Protein AF-A0A520FSJ0-F1 (afdb_monomer_lite)

Sequence (57 aa):
AELFAHSVKPEFVYRHRWQPHDLVFWDNRSVMHLAAGTPDALRRKLYRTTVQGDVPF

Secondary structure (DSSP, 8-state):
-HHHHHHT-GGG-------TT------TTS---------TTS---------------

Structure (mmCIF, N/CA/C/O backbone):
data_AF-A0A520FSJ0-F1
#
_entry.id   AF-A0A520FSJ0-F1
#
loop_
_atom_site.group_PDB
_atom_site.id
_atom_site.type_symbol
_atom_site.label_atom_id
_atom_site.label_alt_id
_atom_site.label_comp_id
_atom_site.label_asym_id
_atom_site.label_entity_id
_atom_site.label_seq_id
_atom_site.pdbx_PDB_ins_code
_atom_site.Cartn_x
_atom_site.Cartn_y
_atom_site.Cartn_z
_atom_site.occupancy
_atom_site.B_iso_or_equiv
_atom_site.auth_seq_id
_atom_site.auth_comp_id
_atom_site.auth_asym_id
_atom_site.auth_atom_id
_atom_site.pdbx_PDB_model_num
ATOM 1 N N . ALA A 1 1 ? 19.820 -7.444 -1.662 1.00 81.88 1 ALA A N 1
ATOM 2 C CA . ALA A 1 1 ? 19.613 -6.597 -0.465 1.00 81.88 1 ALA A CA 1
ATOM 3 C C . ALA A 1 1 ? 19.488 -5.117 -0.832 1.00 81.88 1 ALA A C 1
ATOM 5 O O . ALA A 1 1 ? 18.587 -4.461 -0.329 1.00 81.88 1 ALA A O 1
ATOM 6 N N . GLU A 1 2 ? 20.327 -4.612 -1.741 1.00 95.81 2 GLU A N 1
ATOM 7 C CA . GLU A 1 2 ? 20.339 -3.201 -2.159 1.00 95.81 2 GLU A CA 1
ATOM 8 C C . GLU A 1 2 ? 18.994 -2.680 -2.693 1.00 95.81 2 GLU A C 1
ATOM 10 O O . GLU A 1 2 ? 18.522 -1.657 -2.213 1.00 95.81 2 GLU A O 1
ATOM 15 N N . LEU A 1 3 ? 18.324 -3.404 -3.602 1.00 97.06 3 LEU A N 1
ATOM 16 C CA . LEU A 1 3 ? 17.020 -2.980 -4.143 1.00 97.06 3 LEU A CA 1
ATOM 17 C C . LEU A 1 3 ? 15.936 -2.863 -3.064 1.00 97.06 3 LEU A C 1
ATOM 19 O O . LEU A 1 3 ? 15.175 -1.900 -3.056 1.00 97.06 3 LEU A O 1
ATOM 23 N N . PHE A 1 4 ? 15.899 -3.801 -2.114 1.00 95.88 4 PHE A N 1
ATOM 24 C CA . PHE A 1 4 ? 14.962 -3.730 -0.993 1.00 95.88 4 PHE A CA 1
ATOM 25 C C . PHE A 1 4 ? 15.250 -2.514 -0.111 1.00 95.88 4 PHE A C 1
ATOM 27 O O . PHE A 1 4 ? 14.330 -1.757 0.184 1.00 95.88 4 PHE A O 1
ATOM 34 N N . ALA A 1 5 ? 16.519 -2.278 0.238 1.00 97.50 5 ALA A N 1
ATOM 35 C CA . ALA A 1 5 ? 16.928 -1.106 1.011 1.00 97.50 5 ALA A CA 1
ATOM 36 C C . ALA A 1 5 ? 16.623 0.214 0.278 1.00 97.50 5 ALA A C 1
ATOM 38 O O . ALA A 1 5 ? 16.156 1.168 0.893 1.00 97.50 5 ALA A O 1
ATOM 39 N N . HIS A 1 6 ? 16.829 0.260 -1.041 1.00 97.19 6 HIS A N 1
ATOM 40 C CA . HIS A 1 6 ? 16.487 1.410 -1.874 1.00 97.19 6 HIS A CA 1
ATOM 41 C C . HIS A 1 6 ? 14.976 1.664 -1.907 1.00 97.19 6 HIS A C 1
ATOM 43 O O . HIS A 1 6 ? 14.539 2.803 -1.784 1.00 97.19 6 HIS A O 1
ATOM 49 N N . SER A 1 7 ? 14.171 0.608 -2.039 1.00 96.56 7 SER A N 1
ATOM 50 C CA . SER A 1 7 ? 12.720 0.727 -2.208 1.00 96.56 7 SER A CA 1
ATOM 51 C C . SER A 1 7 ? 11.968 1.266 -0.989 1.00 96.56 7 SER A C 1
ATOM 53 O O . SER A 1 7 ? 10.833 1.713 -1.119 1.00 96.56 7 SER A O 1
ATOM 55 N N . VAL A 1 8 ? 12.593 1.228 0.192 1.00 96.12 8 VAL A N 1
ATOM 56 C CA . VAL A 1 8 ? 11.996 1.678 1.461 1.00 96.12 8 VAL A CA 1
ATOM 57 C C . VAL A 1 8 ? 12.574 3.005 1.955 1.00 96.12 8 VAL A C 1
ATOM 59 O O . VAL A 1 8 ? 12.334 3.389 3.101 1.00 96.12 8 VAL A O 1
ATOM 62 N N . LYS A 1 9 ? 13.353 3.707 1.120 1.00 98.00 9 LYS A N 1
ATOM 63 C CA . LYS A 1 9 ? 13.895 5.021 1.470 1.00 98.00 9 LYS A CA 1
ATOM 64 C C . LYS A 1 9 ? 12.764 6.019 1.781 1.00 98.00 9 LYS A C 1
ATOM 66 O O . LYS A 1 9 ? 11.754 6.007 1.074 1.00 98.00 9 LYS A O 1
ATOM 71 N N . PRO A 1 10 ? 12.904 6.886 2.803 1.00 97.75 10 PRO A N 1
ATOM 72 C CA . PRO A 1 10 ? 11.821 7.760 3.264 1.00 97.75 10 PRO A CA 1
ATOM 73 C C . PRO A 1 10 ? 11.197 8.647 2.180 1.00 97.75 10 PRO A C 1
ATOM 75 O O . PRO A 1 10 ? 9.992 8.876 2.211 1.00 97.75 10 PRO A O 1
ATOM 78 N N . GLU A 1 11 ? 11.983 9.107 1.206 1.00 98.00 11 GLU A N 1
ATOM 79 C CA . GLU A 1 11 ? 11.518 9.933 0.087 1.00 98.00 11 GLU A CA 1
ATOM 80 C C . GLU A 1 11 ? 10.532 9.221 -0.856 1.00 98.00 11 GLU A C 1
ATOM 82 O O . GLU A 1 11 ? 9.786 9.887 -1.570 1.00 98.00 11 GLU A O 1
ATOM 87 N N . PHE A 1 12 ? 10.482 7.886 -0.839 1.00 97.88 12 PHE A N 1
ATOM 88 C CA . PHE A 1 12 ? 9.539 7.086 -1.629 1.00 97.88 12 PHE A CA 1
ATOM 89 C C . PHE A 1 12 ? 8.318 6.628 -0.819 1.00 97.88 12 PHE A C 1
ATOM 91 O O . PHE A 1 12 ? 7.437 5.953 -1.352 1.00 97.88 12 PHE A O 1
ATOM 98 N N . VAL A 1 13 ? 8.247 6.968 0.474 1.00 97.50 13 VAL A N 1
ATOM 99 C CA . VAL A 1 13 ? 7.230 6.439 1.386 1.00 97.50 13 VAL A CA 1
ATOM 100 C C . VAL A 1 13 ? 6.138 7.466 1.651 1.00 97.50 13 VAL A C 1
ATOM 102 O O . VAL A 1 13 ? 6.313 8.435 2.388 1.00 97.50 13 VAL A O 1
ATOM 105 N N . TYR A 1 14 ? 4.941 7.165 1.160 1.00 97.31 14 TYR A N 1
ATOM 106 C CA . TYR A 1 14 ? 3.715 7.764 1.674 1.00 97.31 14 TYR A CA 1
ATOM 107 C C . TYR A 1 14 ? 3.185 6.949 2.866 1.00 97.31 14 TYR A C 1
ATOM 109 O O . TYR A 1 14 ? 2.968 5.740 2.758 1.00 97.31 14 TYR A O 1
ATOM 117 N N . ARG A 1 15 ? 2.938 7.602 4.014 1.00 96.25 15 ARG A N 1
ATOM 118 C CA . ARG A 1 15 ? 2.350 6.964 5.208 1.00 96.25 15 ARG A CA 1
ATOM 119 C C 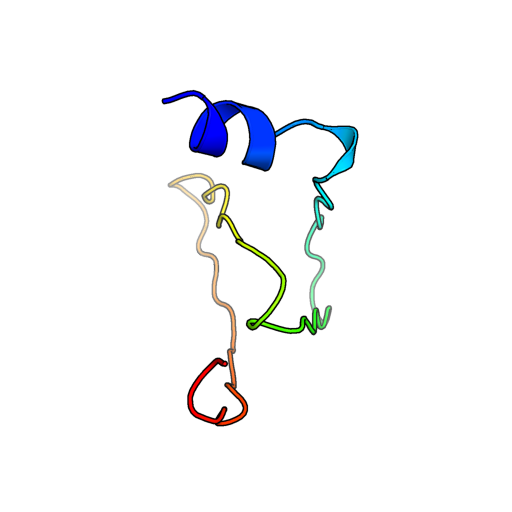. ARG A 1 15 ? 0.979 7.547 5.531 1.00 96.25 15 ARG A C 1
ATOM 121 O O . ARG A 1 15 ? 0.868 8.657 6.042 1.00 96.25 15 ARG A O 1
ATOM 128 N N . HIS A 1 16 ? -0.057 6.743 5.322 1.00 96.38 16 HIS A N 1
ATOM 129 C CA . HIS A 1 16 ? -1.431 7.121 5.634 1.00 96.38 16 HIS A CA 1
ATOM 130 C C . HIS A 1 16 ? -1.796 6.828 7.101 1.00 96.38 16 HIS A C 1
ATOM 132 O O . HIS A 1 16 ? -1.583 5.716 7.597 1.00 96.38 16 HIS A O 1
ATOM 138 N N . ARG A 1 17 ? -2.375 7.816 7.795 1.00 94.19 17 ARG A N 1
ATOM 139 C CA . ARG A 1 17 ? -2.965 7.660 9.134 1.00 94.19 17 ARG A CA 1
ATOM 140 C C . ARG A 1 17 ? -4.482 7.553 9.000 1.00 94.19 17 ARG A C 1
ATOM 142 O O . ARG A 1 17 ? -5.156 8.573 8.982 1.00 94.19 17 ARG A O 1
ATOM 149 N N . TRP A 1 18 ? -4.975 6.321 8.934 1.00 94.56 18 TRP A N 1
ATOM 150 C CA . TRP A 1 18 ? -6.395 6.017 8.745 1.00 94.56 18 TRP A CA 1
ATOM 151 C C . TRP A 1 18 ? -7.304 6.727 9.748 1.00 94.56 18 TRP A C 1
ATOM 153 O O . TRP A 1 18 ? -7.082 6.626 10.957 1.00 94.56 18 TRP A O 1
ATOM 163 N N . GLN A 1 19 ? -8.363 7.342 9.236 1.00 95.12 19 GLN A N 1
ATOM 164 C CA . GLN A 1 19 ? -9.556 7.742 9.970 1.00 95.12 19 GLN A CA 1
ATOM 165 C C . GLN A 1 19 ? -10.776 6.944 9.482 1.00 95.12 19 GLN A C 1
ATOM 167 O O . GLN A 1 19 ? -10.757 6.362 8.390 1.00 95.12 19 GLN A O 1
ATOM 172 N N . PRO A 1 20 ? -11.850 6.855 10.289 1.00 95.06 20 PRO A N 1
ATOM 173 C CA . PRO A 1 20 ? -13.109 6.293 9.823 1.00 95.06 20 PRO A CA 1
ATOM 174 C C . PRO A 1 20 ? -13.566 6.972 8.528 1.00 95.06 20 PRO A C 1
ATOM 176 O O . PRO A 1 20 ? -13.545 8.193 8.432 1.00 95.06 20 PRO A O 1
ATOM 179 N N . HIS A 1 21 ? -14.020 6.165 7.567 1.00 96.19 21 HIS A N 1
ATOM 180 C CA . HIS A 1 21 ? -14.516 6.598 6.252 1.00 96.19 21 HIS A CA 1
ATOM 181 C C . HIS A 1 21 ? -13.465 7.089 5.244 1.00 96.19 21 HIS A C 1
ATOM 183 O O . HIS A 1 21 ? -13.846 7.458 4.134 1.00 96.19 21 HIS A O 1
ATOM 189 N N . ASP A 1 22 ? -12.170 7.006 5.556 1.00 98.06 22 ASP A N 1
ATOM 190 C CA . ASP A 1 22 ? -11.131 7.243 4.554 1.00 98.06 22 ASP A CA 1
ATOM 191 C C . ASP A 1 22 ? -11.146 6.174 3.452 1.00 98.06 22 ASP A C 1
ATOM 193 O O . ASP A 1 22 ? -11.339 4.977 3.697 1.00 98.06 22 ASP A O 1
ATOM 197 N N . LEU A 1 23 ? -10.850 6.618 2.231 1.00 97.50 23 LEU A N 1
ATOM 198 C CA . LEU A 1 23 ? -10.558 5.763 1.090 1.00 97.50 23 LEU A CA 1
ATOM 199 C C . LEU A 1 23 ? -9.163 6.094 0.566 1.00 97.50 23 LEU A C 1
ATOM 201 O O . LEU A 1 23 ? -8.871 7.2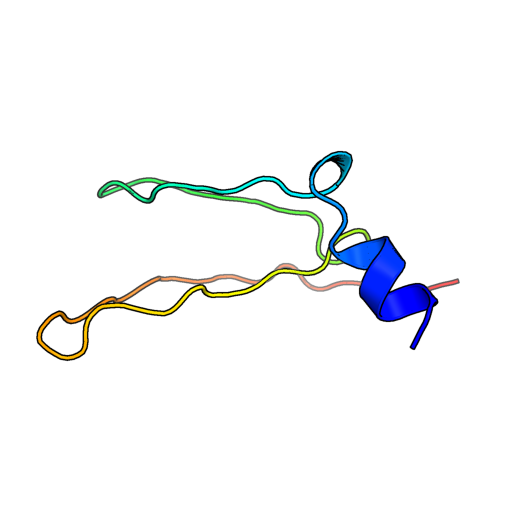32 0.209 1.00 97.50 23 LEU A O 1
ATOM 205 N N . VAL A 1 24 ? -8.314 5.071 0.486 1.00 97.88 24 VAL A N 1
ATOM 206 C CA . VAL A 1 24 ? -7.026 5.154 -0.204 1.00 97.88 24 VAL A CA 1
ATOM 207 C C . VAL A 1 24 ? -7.117 4.309 -1.462 1.00 97.88 24 VAL A C 1
ATOM 209 O O . VAL A 1 24 ? -7.465 3.129 -1.404 1.00 97.88 24 VAL A O 1
ATOM 212 N N . PHE A 1 25 ? -6.784 4.924 -2.590 1.00 97.94 25 PHE A N 1
ATOM 213 C CA . PHE A 1 25 ? -6.685 4.278 -3.889 1.00 97.94 25 PHE A CA 1
ATOM 214 C C . PHE A 1 25 ? -5.248 4.406 -4.393 1.00 97.94 25 PHE A C 1
ATOM 216 O O . PHE A 1 25 ? -4.635 5.461 -4.239 1.00 97.94 25 PHE A O 1
ATOM 223 N N . TRP A 1 26 ? -4.695 3.332 -4.953 1.00 98.12 26 TRP A N 1
ATOM 224 C CA . TRP A 1 26 ? -3.329 3.320 -5.472 1.00 98.12 26 TRP A CA 1
ATOM 225 C C . TRP A 1 26 ? -3.223 2.459 -6.728 1.00 98.12 26 TRP A C 1
ATOM 227 O O . TRP A 1 26 ? -3.985 1.508 -6.911 1.00 98.12 26 TRP A O 1
ATOM 237 N N . ASP A 1 27 ? -2.237 2.776 -7.564 1.00 98.12 27 ASP A N 1
ATOM 238 C CA . ASP A 1 27 ? -1.855 1.946 -8.702 1.00 98.12 27 ASP A CA 1
ATOM 239 C C . ASP A 1 27 ? -0.903 0.835 -8.243 1.00 98.12 27 ASP A C 1
ATOM 241 O O . ASP A 1 27 ? 0.244 1.081 -7.872 1.00 98.12 27 ASP A O 1
ATOM 245 N N . ASN A 1 28 ? -1.381 -0.410 -8.268 1.00 98.00 28 ASN A N 1
ATOM 246 C CA . ASN A 1 28 ? -0.610 -1.572 -7.831 1.00 98.00 28 ASN A CA 1
ATOM 247 C C . ASN A 1 28 ? 0.504 -1.981 -8.817 1.00 98.00 28 ASN A C 1
ATOM 249 O O . ASN A 1 28 ? 1.270 -2.888 -8.506 1.00 98.00 28 ASN A O 1
ATOM 253 N N . ARG A 1 29 ? 0.604 -1.346 -9.993 1.00 97.44 29 ARG A N 1
ATOM 254 C CA . ARG A 1 29 ? 1.679 -1.591 -10.970 1.00 97.44 29 ARG A CA 1
ATOM 255 C C . ARG A 1 29 ? 2.984 -0.888 -10.588 1.00 97.44 29 ARG A C 1
ATOM 257 O O . ARG A 1 29 ? 4.048 -1.317 -11.016 1.00 97.44 29 ARG A O 1
ATOM 264 N N . SER A 1 30 ? 2.899 0.157 -9.764 1.00 96.75 30 SER A N 1
ATOM 265 C CA . SER A 1 30 ? 4.000 1.108 -9.560 1.00 96.75 30 SER A CA 1
ATOM 266 C C . SER A 1 30 ? 4.399 1.301 -8.095 1.00 96.75 30 SER A C 1
ATOM 268 O O . SER A 1 30 ? 5.246 2.141 -7.800 1.00 96.75 30 SER A O 1
ATOM 270 N N . VAL A 1 31 ? 3.796 0.562 -7.156 1.00 97.56 31 VAL A N 1
ATOM 271 C CA . VAL A 1 31 ? 4.062 0.728 -5.718 1.00 97.56 31 VAL A CA 1
ATOM 272 C C . VAL A 1 31 ? 4.150 -0.603 -4.982 1.00 97.56 31 VAL A C 1
ATOM 274 O O . VAL A 1 31 ? 3.550 -1.604 -5.369 1.00 97.56 31 VAL A O 1
ATOM 277 N N . MET A 1 32 ? 4.829 -0.574 -3.839 1.00 97.25 32 MET A N 1
ATOM 278 C CA . MET A 1 32 ? 4.708 -1.584 -2.790 1.00 97.25 32 MET A CA 1
ATOM 279 C C . MET A 1 32 ? 3.975 -0.980 -1.591 1.00 97.25 32 MET A C 1
ATOM 281 O O . MET A 1 32 ? 4.055 0.223 -1.350 1.00 97.25 32 MET A O 1
ATOM 285 N N . HIS A 1 33 ? 3.262 -1.805 -0.823 1.00 96.69 33 HIS A N 1
ATOM 286 C CA . HIS A 1 33 ? 2.564 -1.355 0.380 1.00 96.69 33 HIS A CA 1
ATOM 287 C C . HIS A 1 33 ? 2.837 -2.273 1.571 1.00 96.69 33 HIS A C 1
ATOM 289 O O . HIS A 1 33 ? 2.996 -3.483 1.430 1.00 96.69 33 HIS A O 1
ATOM 295 N N . LEU A 1 34 ? 2.849 -1.677 2.763 1.00 95.81 34 LEU A N 1
ATOM 296 C CA . LEU A 1 34 ? 3.025 -2.367 4.036 1.00 95.81 34 LEU A CA 1
ATOM 297 C C . LEU A 1 34 ? 1.867 -2.014 4.972 1.00 95.81 34 LEU A C 1
ATOM 299 O O . LEU A 1 34 ? 1.635 -0.844 5.287 1.00 95.81 34 LEU A O 1
ATOM 303 N N . ALA A 1 35 ? 1.173 -3.028 5.486 1.00 94.44 35 ALA A N 1
ATOM 304 C CA . ALA A 1 35 ? 0.272 -2.846 6.616 1.00 94.44 35 ALA A CA 1
ATOM 305 C C . ALA A 1 35 ? 1.098 -2.821 7.912 1.00 94.44 35 ALA A C 1
ATOM 307 O O . ALA A 1 35 ? 1.535 -3.862 8.387 1.00 94.44 35 ALA A O 1
ATOM 308 N N . ALA A 1 36 ? 1.297 -1.636 8.497 1.00 89.12 36 ALA A N 1
ATOM 309 C CA . ALA A 1 36 ? 2.144 -1.418 9.682 1.00 89.12 36 ALA A CA 1
ATOM 310 C C . ALA A 1 36 ? 1.598 -2.003 11.011 1.00 89.12 36 ALA A C 1
ATOM 312 O O . ALA A 1 36 ? 1.958 -1.529 12.084 1.00 89.12 36 ALA A O 1
ATOM 313 N N . GLY A 1 37 ? 0.715 -3.003 10.947 1.00 86.25 37 GLY A N 1
ATOM 314 C CA . GLY A 1 37 ? 0.089 -3.626 12.110 1.00 86.25 37 GLY A CA 1
ATOM 315 C C . GLY A 1 37 ? -1.041 -2.808 12.739 1.00 86.25 37 GLY A C 1
ATOM 316 O O . GLY A 1 37 ? -1.491 -1.777 12.230 1.00 86.25 37 GLY A O 1
ATOM 317 N N . THR A 1 38 ? -1.575 -3.330 13.834 1.00 89.56 38 THR A N 1
ATOM 318 C CA . THR A 1 38 ? -2.548 -2.695 14.735 1.00 89.56 38 THR A CA 1
ATOM 319 C C . THR A 1 38 ? -2.234 -3.220 16.132 1.00 89.56 38 THR A C 1
ATOM 321 O O . THR A 1 38 ? -1.872 -4.390 16.217 1.00 89.56 38 THR A O 1
ATOM 324 N N . PRO A 1 39 ? -2.312 -2.399 17.197 1.00 91.06 39 PRO A N 1
ATOM 325 C CA . PRO A 1 39 ? -2.097 -2.890 18.556 1.00 91.06 39 PRO A CA 1
ATOM 326 C C . PRO A 1 39 ? -2.956 -4.125 18.846 1.00 91.06 39 PRO A C 1
ATOM 328 O O . PRO A 1 39 ? -4.135 -4.117 18.504 1.00 91.06 39 PRO A O 1
ATOM 331 N N . ASP A 1 40 ? -2.393 -5.141 19.502 1.00 91.56 40 ASP A N 1
ATOM 332 C CA . ASP A 1 40 ? -3.037 -6.457 19.678 1.00 91.56 40 ASP A CA 1
ATOM 333 C C . ASP A 1 40 ? -4.403 -6.391 20.379 1.00 91.56 40 ASP A C 1
ATOM 335 O O . ASP A 1 40 ? -5.299 -7.185 20.101 1.00 91.56 40 ASP A O 1
ATOM 339 N N . ALA A 1 41 ? -4.589 -5.410 21.265 1.00 95.31 41 ALA A N 1
ATOM 340 C CA . ALA A 1 41 ? -5.851 -5.177 21.966 1.00 95.31 41 ALA A CA 1
ATOM 341 C C . ALA A 1 41 ? -6.952 -4.557 21.081 1.00 95.31 41 ALA A C 1
ATOM 343 O O . ALA A 1 41 ? -8.109 -4.483 21.494 1.00 95.31 41 ALA A O 1
ATOM 344 N N . LEU A 1 42 ? -6.611 -4.070 19.886 1.00 91.94 42 LEU A N 1
ATOM 345 C CA . LEU A 1 42 ? -7.519 -3.363 18.990 1.00 91.94 42 LEU A CA 1
ATOM 346 C C . LEU A 1 42 ? -7.803 -4.186 17.735 1.00 91.94 42 LEU A C 1
ATOM 348 O O . LEU A 1 42 ? -6.916 -4.744 17.093 1.00 91.94 42 LEU A O 1
ATOM 352 N N . ARG A 1 43 ? -9.068 -4.187 17.312 1.00 91.31 43 ARG A N 1
ATOM 353 C CA . ARG A 1 43 ? -9.478 -4.795 16.046 1.00 91.31 43 ARG A CA 1
ATOM 354 C C . ARG A 1 43 ? -9.445 -3.759 14.927 1.00 91.31 43 ARG A C 1
ATOM 356 O O . ARG A 1 43 ? -10.068 -2.707 15.037 1.00 91.31 43 ARG A O 1
ATOM 363 N N . ARG A 1 44 ? -8.814 -4.100 13.800 1.00 92.75 44 ARG A N 1
ATOM 364 C CA . ARG A 1 44 ? -8.860 -3.307 12.561 1.00 92.75 44 ARG A CA 1
ATOM 365 C C . ARG A 1 44 ? -9.490 -4.112 11.431 1.00 92.75 44 ARG A C 1
ATOM 367 O O . ARG A 1 44 ? -9.055 -5.219 11.131 1.00 92.75 44 ARG A O 1
ATOM 374 N N . LYS A 1 45 ? -10.514 -3.541 10.7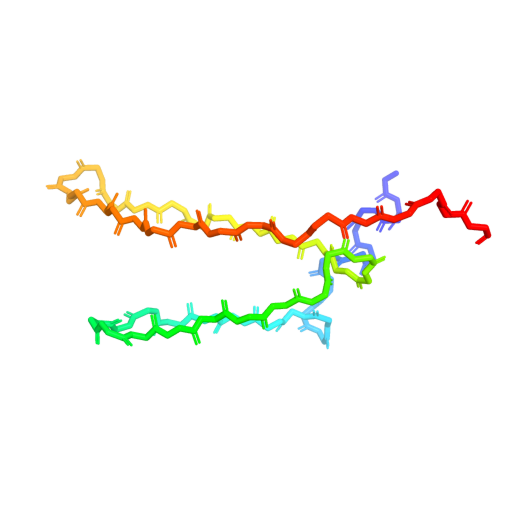92 1.00 93.44 45 LYS A N 1
ATOM 375 C CA . LYS A 1 45 ? -11.179 -4.101 9.608 1.00 93.44 45 LYS A CA 1
ATOM 376 C C . LYS A 1 45 ? -11.108 -3.082 8.477 1.00 93.44 45 LYS A C 1
ATOM 378 O O . LYS A 1 45 ? -11.460 -1.927 8.683 1.00 93.44 45 LYS A O 1
ATOM 383 N N . LEU A 1 46 ? -10.677 -3.522 7.300 1.00 95.88 46 LEU A N 1
ATOM 384 C CA . LEU A 1 46 ? -10.736 -2.743 6.065 1.00 95.88 46 LEU A CA 1
ATOM 385 C C . LEU A 1 46 ? -11.587 -3.490 5.043 1.00 95.88 46 LEU A C 1
ATOM 387 O O . LEU A 1 46 ? -11.672 -4.719 5.076 1.00 95.88 46 LEU A O 1
ATOM 391 N N . TYR A 1 47 ? -12.177 -2.739 4.123 1.00 97.69 47 TYR A N 1
ATOM 392 C CA . TYR A 1 47 ? -12.825 -3.280 2.938 1.00 97.69 47 TYR A CA 1
ATOM 393 C C . TYR A 1 47 ? -11.932 -2.964 1.744 1.00 97.69 47 TYR A C 1
ATOM 395 O O . TYR A 1 47 ? -11.487 -1.828 1.592 1.00 97.69 47 TYR A O 1
ATOM 403 N N . ARG A 1 48 ? -11.63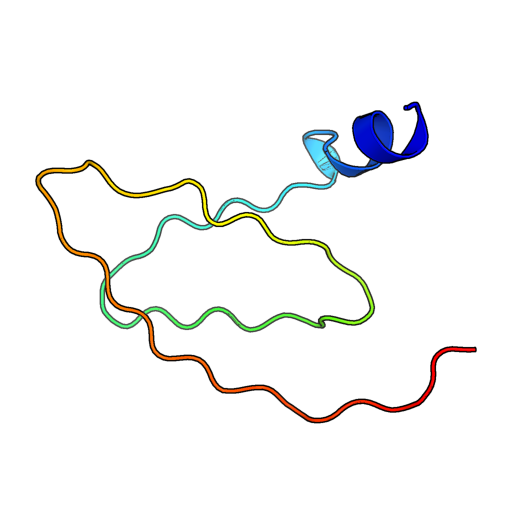3 -3.974 0.926 1.00 98.00 48 ARG A N 1
ATOM 404 C CA . ARG A 1 48 ? -10.784 -3.822 -0.255 1.00 98.00 48 ARG A CA 1
ATOM 405 C C . ARG A 1 48 ? -11.514 -4.360 -1.471 1.00 98.00 48 ARG A C 1
ATOM 407 O O . ARG A 1 48 ? -12.009 -5.482 -1.440 1.00 98.00 48 ARG A O 1
ATOM 414 N N . THR A 1 49 ? -11.509 -3.570 -2.535 1.00 98.19 49 THR A N 1
ATOM 415 C CA . THR A 1 49 ? -11.744 -4.049 -3.895 1.00 98.19 49 THR A CA 1
ATOM 416 C C . THR A 1 49 ? -10.443 -3.939 -4.684 1.00 98.19 49 THR A C 1
ATOM 418 O O . THR A 1 49 ? -9.556 -3.162 -4.321 1.00 98.19 49 THR A O 1
ATOM 421 N N . THR A 1 50 ? -10.299 -4.738 -5.732 1.00 98.06 50 THR A N 1
ATOM 422 C CA . THR A 1 50 ? -9.107 -4.751 -6.581 1.00 98.06 50 THR A CA 1
ATOM 423 C C . THR A 1 50 ? -9.547 -4.686 -8.030 1.00 98.06 50 THR A C 1
ATOM 425 O O . THR A 1 50 ? -10.395 -5.464 -8.459 1.00 98.06 50 THR A O 1
ATOM 428 N N . VAL A 1 51 ? -8.972 -3.744 -8.774 1.00 97.94 51 VAL A N 1
ATOM 429 C CA . VAL A 1 51 ? -9.183 -3.633 -10.218 1.00 97.94 51 VAL A CA 1
ATOM 430 C C . VAL A 1 51 ? -8.255 -4.627 -10.912 1.00 97.94 51 VAL A C 1
ATOM 432 O O . VAL A 1 51 ? -7.069 -4.694 -10.585 1.00 97.94 51 VAL A O 1
ATOM 435 N N . GLN A 1 52 ? -8.795 -5.418 -11.840 1.00 98.00 52 GLN A N 1
ATOM 436 C CA . GLN A 1 52 ? -8.015 -6.383 -12.613 1.00 98.00 52 GLN A CA 1
ATOM 437 C C . GLN A 1 52 ? -6.976 -5.667 -13.493 1.00 98.00 52 GLN A C 1
ATOM 439 O O . GLN A 1 52 ? -7.277 -4.654 -14.122 1.00 98.00 52 GLN A O 1
ATOM 444 N N . GLY A 1 53 ? -5.753 -6.203 -13.520 1.00 97.44 53 GLY A N 1
ATOM 445 C CA . GLY A 1 53 ? -4.658 -5.728 -14.367 1.00 97.44 53 GLY A CA 1
ATOM 446 C C . GLY A 1 53 ? -4.452 -6.558 -15.639 1.00 97.44 53 GLY A C 1
ATOM 447 O O . GLY A 1 53 ? -5.240 -7.446 -15.961 1.00 97.44 53 GLY A O 1
ATOM 448 N N . ASP A 1 54 ? -3.359 -6.260 -16.333 1.00 97.81 54 ASP A N 1
ATOM 449 C CA . ASP A 1 54 ? -2.843 -6.925 -17.533 1.00 97.81 54 ASP A CA 1
ATOM 450 C C . ASP A 1 54 ? -1.454 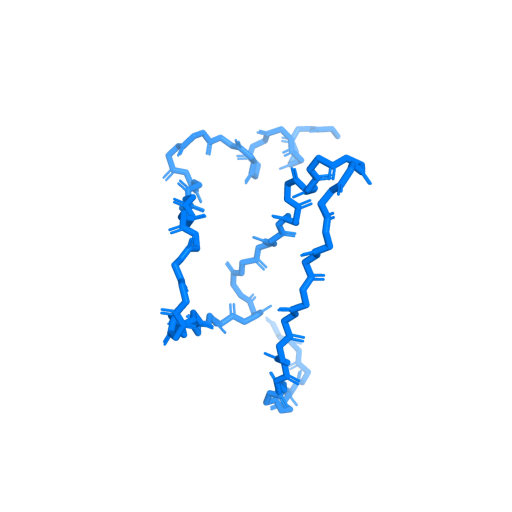-7.546 -17.258 1.00 97.81 54 ASP A C 1
ATOM 452 O O . ASP A 1 54 ? -0.958 -7.526 -16.128 1.00 97.81 54 ASP A O 1
ATOM 456 N N . VAL A 1 55 ? -0.845 -8.159 -18.281 1.00 98.00 55 VAL A N 1
ATOM 457 C CA . VAL A 1 55 ? 0.523 -8.697 -18.205 1.00 98.00 55 VAL A CA 1
ATOM 458 C C . VAL A 1 55 ? 1.533 -7.538 -18.306 1.00 98.00 55 VAL A C 1
AT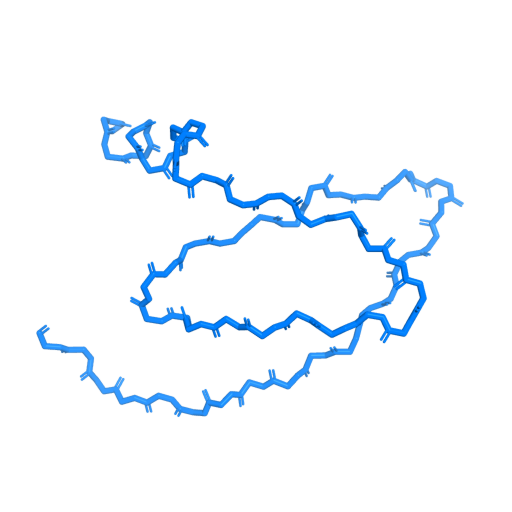OM 460 O O . VAL A 1 55 ? 1.448 -6.780 -19.274 1.00 98.00 55 VAL A O 1
ATOM 463 N N . PRO A 1 56 ? 2.489 -7.396 -17.361 1.00 97.06 56 PRO A N 1
ATOM 464 C CA . PRO A 1 56 ? 3.538 -6.373 -17.434 1.00 97.06 56 PRO A CA 1
ATOM 465 C C . PRO A 1 56 ? 4.464 -6.545 -18.651 1.00 97.06 56 PRO A C 1
ATOM 467 O O . PRO A 1 56 ? 4.689 -7.675 -19.090 1.00 97.06 56 PRO A O 1
ATOM 470 N N . PHE A 1 57 ? 5.036 -5.443 -19.145 1.00 94.75 57 PHE A N 1
ATOM 471 C CA . PHE A 1 57 ? 6.006 -5.400 -20.247 1.00 94.75 57 PHE A CA 1
ATOM 472 C C . PHE A 1 57 ? 7.239 -4.564 -19.893 1.00 94.75 57 PHE A C 1
ATOM 474 O O . PHE A 1 57 ? 7.129 -3.705 -18.987 1.00 94.75 57 PHE A O 1
#

pLDDT: mean 95.7, std 3.19, range [81.88, 98.19]

Foldseek 3Di:
DVVVVVQPPPVNDDDDDDDPPDDDDDDPVPHDDDDPDDPPVDDDDDDDDDDDDDDDD

Radius of gyration: 14.44 Å; chains: 1; bounding box: 35×19×42 Å